Protein AF-A0A1B6G9A2-F1 (afdb_monomer_lite)

Sequence (135 aa):
PESSTKKDLIAYLQRIALYCHQMNITSKVKADVQNISGELIVSGLDSATSLITAAKNLMNAVVLTVKASYVASTKYPRQGQVVSPIVVWKMKAPEKQPLVRPEKPEEVRAKIRKASQKKVQNPIHILSEFQTPSD

InterPro domains:
  IPR001033 Alpha-catenin [PR00805] (8-32)
  IPR001033 Alpha-catenin [PR00805] (85-103)
  IPR006077 Vinculin/alpha-catenin [PF01044] (1-97)
  IPR036723 Alpha-catenin/vinculin-like superfamily [SSF47220] (2-92)

Structure (mmCIF, N/CA/C/O backbone):
data_AF-A0A1B6G9A2-F1
#
_entry.id   AF-A0A1B6G9A2-F1
#
loop_
_atom_site.group_PDB
_atom_site.id
_atom_site.type_symbol
_atom_site.label_atom_id
_atom_site.label_alt_id
_atom_site.label_comp_id
_atom_site.label_asym_id
_atom_site.label_entity_id
_atom_site.label_seq_id
_atom_site.pdbx_PDB_ins_code
_atom_site.Cartn_x
_atom_site.Cartn_y
_atom_site.Cartn_z
_atom_site.occupancy
_atom_site.B_iso_or_equiv
_atom_site.auth_seq_id
_atom_site.auth_comp_id
_atom_site.auth_asym_id
_atom_site.auth_atom_id
_atom_site.pdbx_PDB_model_num
ATOM 1 N N . PRO A 1 1 ? -24.849 2.587 8.871 1.00 62.06 1 PRO A N 1
ATOM 2 C CA . PRO A 1 1 ? -24.503 4.021 9.024 1.00 62.06 1 PRO A CA 1
ATOM 3 C C . PRO A 1 1 ? -23.649 4.529 7.852 1.00 62.06 1 PRO A C 1
ATOM 5 O O . PRO A 1 1 ? -22.653 3.900 7.496 1.00 62.06 1 PRO A O 1
ATOM 8 N N . GLU A 1 2 ? -24.047 5.642 7.236 1.00 62.59 2 GLU A N 1
ATOM 9 C CA . GLU A 1 2 ? -23.195 6.370 6.294 1.00 62.59 2 GLU A CA 1
ATOM 10 C C . GLU A 1 2 ? -22.232 7.246 7.113 1.00 62.59 2 GLU A C 1
ATOM 12 O O . GLU A 1 2 ? -22.588 8.325 7.570 1.00 62.59 2 GLU A O 1
ATOM 17 N N . SER A 1 3 ? -21.038 6.731 7.409 1.00 79.31 3 SER A N 1
ATOM 18 C CA . SER A 1 3 ? -20.022 7.448 8.189 1.00 79.31 3 SER A CA 1
ATOM 19 C C . SER A 1 3 ? -18.885 7.934 7.291 1.00 79.31 3 SER A C 1
ATOM 21 O O . SER A 1 3 ? -18.596 7.316 6.262 1.00 79.31 3 SER A O 1
ATOM 23 N N . SER A 1 4 ? -18.199 9.007 7.694 1.00 87.19 4 SER A N 1
ATOM 24 C CA . SER A 1 4 ? -16.946 9.451 7.058 1.00 87.19 4 SER A CA 1
ATOM 25 C C . SER A 1 4 ? -15.940 8.301 6.953 1.00 87.19 4 SER A C 1
ATOM 27 O O . SER A 1 4 ? -15.399 8.053 5.882 1.00 87.19 4 SER A O 1
ATOM 29 N N . THR A 1 5 ? -15.830 7.486 8.009 1.00 89.75 5 THR A N 1
ATOM 30 C CA . THR A 1 5 ? -14.980 6.286 8.039 1.00 89.75 5 THR A CA 1
ATOM 31 C C . THR A 1 5 ? -15.303 5.291 6.919 1.00 89.75 5 THR A C 1
ATOM 33 O O . THR A 1 5 ? -14.390 4.696 6.352 1.00 89.75 5 THR A O 1
ATOM 36 N N . LYS A 1 6 ? -16.586 5.099 6.569 1.00 90.62 6 LYS A N 1
ATOM 37 C CA . LYS A 1 6 ? -16.978 4.225 5.449 1.00 90.62 6 LYS A CA 1
ATOM 38 C C . LYS A 1 6 ? -16.497 4.796 4.111 1.00 90.62 6 LYS A C 1
ATOM 40 O O . LYS A 1 6 ? -16.005 4.034 3.282 1.00 90.62 6 LYS A O 1
ATOM 45 N N . LYS A 1 7 ? -16.631 6.111 3.906 1.00 93.62 7 LYS A N 1
ATOM 46 C CA . LYS A 1 7 ? -16.178 6.798 2.682 1.00 93.62 7 LYS A CA 1
ATOM 47 C C . LYS A 1 7 ? -14.658 6.711 2.538 1.00 93.62 7 LYS A C 1
ATOM 49 O O . LYS A 1 7 ? -14.180 6.288 1.487 1.00 93.62 7 LYS A O 1
ATOM 54 N N . ASP A 1 8 ? -13.927 6.989 3.616 1.00 93.94 8 ASP A N 1
ATOM 55 C CA . ASP A 1 8 ? -12.465 6.878 3.663 1.00 93.94 8 ASP A CA 1
ATOM 56 C C . ASP A 1 8 ? -11.998 5.459 3.325 1.00 93.94 8 ASP A C 1
ATOM 58 O O . ASP A 1 8 ? -11.104 5.269 2.502 1.00 93.94 8 ASP A O 1
ATOM 62 N N . LEU A 1 9 ? -12.638 4.444 3.918 1.00 94.62 9 LEU A N 1
ATOM 63 C CA . LEU A 1 9 ? -12.270 3.049 3.692 1.00 94.62 9 LEU A CA 1
ATOM 64 C C . LEU A 1 9 ? -12.455 2.636 2.225 1.00 94.62 9 LEU A C 1
ATOM 66 O O . LEU A 1 9 ? -11.565 2.008 1.655 1.00 94.62 9 LEU A O 1
ATOM 70 N N . ILE A 1 10 ? -13.573 3.018 1.599 1.00 96.38 10 ILE A N 1
ATOM 71 C CA . ILE A 1 10 ? -13.824 2.741 0.176 1.00 96.38 10 ILE A CA 1
ATOM 72 C C . ILE A 1 10 ? -12.771 3.432 -0.698 1.00 96.38 10 ILE A C 1
ATOM 74 O O . ILE A 1 10 ? -12.201 2.796 -1.586 1.00 96.38 10 ILE A O 1
ATOM 78 N N . ALA A 1 11 ? -12.461 4.700 -0.416 1.00 97.31 11 ALA A N 1
ATOM 79 C CA . ALA A 1 11 ? -11.454 5.446 -1.164 1.00 97.31 11 ALA A CA 1
ATOM 80 C C . ALA A 1 11 ? -10.057 4.811 -1.044 1.00 97.31 11 ALA A C 1
ATOM 82 O O . ALA A 1 11 ? -9.339 4.691 -2.041 1.00 97.31 11 ALA A O 1
ATOM 83 N N . TYR A 1 12 ? -9.658 4.354 0.148 1.00 98.19 12 TYR A N 1
ATOM 84 C CA . TYR A 1 12 ? -8.365 3.691 0.316 1.00 98.19 12 TYR A CA 1
ATOM 85 C C . TYR A 1 12 ? -8.301 2.324 -0.374 1.00 98.19 12 TYR A C 1
ATOM 87 O O . TYR A 1 12 ? -7.277 2.015 -0.984 1.00 98.19 12 TYR A O 1
ATOM 95 N N . LEU A 1 13 ? -9.388 1.544 -0.372 1.00 98.06 13 LEU A N 1
ATOM 96 C CA . LEU A 1 13 ? -9.459 0.280 -1.117 1.00 98.06 13 LEU A CA 1
ATOM 97 C C . LEU A 1 13 ? -9.314 0.497 -2.631 1.00 98.06 13 LEU A C 1
ATOM 99 O O . LEU A 1 13 ? -8.575 -0.233 -3.291 1.00 98.06 13 LEU A O 1
ATOM 103 N N . GLN A 1 14 ? -9.943 1.542 -3.175 1.00 98.38 14 GLN A N 1
ATOM 104 C CA . GLN A 1 14 ? -9.762 1.930 -4.578 1.00 98.38 14 GLN A CA 1
ATOM 105 C C . GLN A 1 14 ? -8.315 2.359 -4.873 1.00 98.38 14 GLN A C 1
ATOM 107 O O . GLN A 1 14 ? -7.750 1.964 -5.894 1.00 98.38 14 GLN A O 1
ATOM 112 N N . ARG A 1 15 ? -7.671 3.105 -3.961 1.00 98.25 15 ARG A N 1
ATOM 113 C CA . ARG A 1 15 ? -6.244 3.466 -4.085 1.00 98.25 15 ARG A CA 1
ATOM 114 C C . ARG A 1 15 ? -5.327 2.245 -4.051 1.00 98.25 15 ARG A C 1
ATOM 116 O O . ARG A 1 15 ? -4.377 2.204 -4.824 1.00 98.25 15 ARG A O 1
ATOM 123 N N . ILE A 1 16 ? -5.604 1.253 -3.202 1.00 98.50 16 ILE A N 1
ATOM 124 C CA . ILE A 1 16 ? -4.855 -0.013 -3.190 1.00 98.50 16 ILE A CA 1
ATOM 125 C C . ILE A 1 16 ? -4.968 -0.700 -4.550 1.00 98.50 16 ILE A C 1
ATOM 127 O O . ILE A 1 16 ? -3.944 -1.070 -5.115 1.00 98.50 16 ILE A O 1
ATOM 131 N N . ALA A 1 17 ? -6.179 -0.823 -5.104 1.00 98.44 17 ALA A N 1
ATOM 132 C CA . ALA A 1 17 ? -6.379 -1.445 -6.413 1.00 98.44 17 ALA A CA 1
ATOM 133 C C . ALA A 1 17 ? -5.566 -0.738 -7.513 1.00 98.44 17 ALA A C 1
ATOM 135 O O . ALA A 1 17 ? -4.857 -1.396 -8.279 1.00 98.44 17 ALA A O 1
ATOM 136 N N . LEU A 1 18 ? -5.594 0.600 -7.531 1.00 98.31 18 LEU A N 1
ATOM 137 C CA . LEU A 1 18 ? -4.782 1.408 -8.441 1.00 98.31 18 LEU A CA 1
ATOM 138 C C . LEU A 1 18 ? -3.279 1.147 -8.258 1.00 98.31 18 LEU A C 1
ATOM 140 O O . LEU A 1 18 ? -2.578 0.895 -9.237 1.00 98.31 18 LEU A O 1
ATOM 144 N N . TYR A 1 19 ? -2.767 1.196 -7.026 1.00 98.50 19 TYR A N 1
ATOM 145 C CA . TYR A 1 19 ? -1.332 1.040 -6.771 1.00 98.50 19 TYR A CA 1
ATOM 146 C C . TYR A 1 19 ? -0.831 -0.391 -7.007 1.00 98.50 19 TYR A C 1
ATOM 148 O O . TYR A 1 19 ? 0.282 -0.559 -7.499 1.00 98.50 19 TYR A O 1
ATOM 156 N N . CYS A 1 20 ? -1.650 -1.417 -6.758 1.00 98.44 20 CYS A N 1
ATOM 157 C CA . CYS A 1 20 ? -1.350 -2.791 -7.168 1.00 98.44 20 CYS A CA 1
ATOM 158 C C . CYS A 1 20 ? -1.195 -2.890 -8.690 1.00 98.44 20 CYS A C 1
ATOM 160 O O . CYS A 1 20 ? -0.251 -3.508 -9.181 1.00 98.44 20 CYS A O 1
ATOM 162 N N . HIS A 1 21 ? -2.092 -2.249 -9.446 1.00 98.31 21 HIS A N 1
ATOM 163 C CA . HIS A 1 21 ? -1.996 -2.221 -10.902 1.00 98.31 21 HIS A CA 1
ATOM 164 C C . HIS A 1 21 ? -0.737 -1.481 -11.382 1.00 98.31 21 HIS A C 1
ATOM 166 O O . HIS A 1 21 ? -0.006 -2.006 -12.220 1.00 98.31 21 HIS A O 1
ATOM 172 N N . GLN A 1 22 ? -0.429 -0.316 -10.799 1.00 97.56 22 GLN A N 1
ATOM 173 C CA . GLN A 1 22 ? 0.797 0.428 -11.108 1.00 97.56 22 GLN A CA 1
ATOM 174 C C . GLN A 1 22 ? 2.053 -0.400 -10.824 1.00 97.56 22 GLN A C 1
ATOM 176 O O . GLN A 1 22 ? 2.926 -0.469 -11.680 1.00 97.56 22 GLN A O 1
ATOM 181 N N . MET A 1 23 ? 2.123 -1.075 -9.673 1.00 96.50 23 MET A N 1
ATOM 182 C CA . MET A 1 23 ? 3.248 -1.945 -9.313 1.00 96.50 23 MET A CA 1
ATOM 183 C C . MET A 1 23 ? 3.413 -3.111 -10.302 1.00 96.50 23 MET A C 1
ATOM 185 O O . M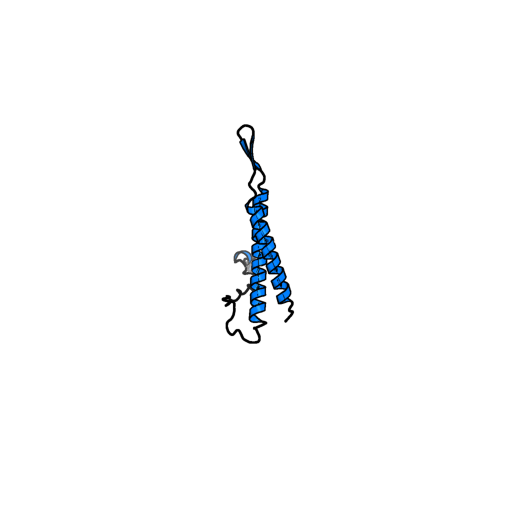ET A 1 23 ? 4.530 -3.454 -10.687 1.00 96.50 23 MET A O 1
ATOM 189 N N . ASN A 1 24 ? 2.306 -3.695 -10.773 1.00 97.25 24 ASN A N 1
ATOM 190 C CA . ASN A 1 24 ? 2.333 -4.750 -11.790 1.00 97.25 24 ASN A CA 1
ATOM 191 C C . ASN A 1 24 ? 2.831 -4.258 -13.156 1.00 97.25 24 ASN A C 1
ATOM 193 O O . ASN A 1 24 ? 3.419 -5.040 -13.899 1.00 97.25 24 ASN A O 1
ATOM 197 N N . ILE A 1 25 ? 2.581 -2.994 -13.507 1.00 96.38 25 ILE A N 1
ATOM 198 C CA . ILE A 1 25 ? 3.102 -2.390 -14.738 1.00 96.38 25 ILE A CA 1
ATOM 199 C C . ILE A 1 25 ? 4.588 -2.067 -14.568 1.00 96.38 25 ILE A C 1
ATOM 201 O O . ILE A 1 25 ? 5.406 -2.508 -15.372 1.00 96.38 25 ILE A O 1
ATOM 205 N N . THR A 1 26 ? 4.952 -1.338 -13.510 1.00 95.38 26 THR A N 1
ATOM 206 C CA . THR A 1 26 ? 6.325 -0.849 -13.308 1.00 95.38 26 THR A CA 1
ATOM 207 C C . THR A 1 26 ? 7.326 -1.973 -13.056 1.00 95.38 26 THR A C 1
ATOM 209 O O . THR A 1 26 ? 8.477 -1.846 -13.454 1.00 95.38 26 THR A O 1
ATOM 212 N N . SER A 1 27 ? 6.898 -3.104 -12.488 1.00 95.06 27 SER A N 1
ATOM 213 C CA . SER A 1 27 ? 7.751 -4.292 -12.306 1.00 95.06 27 SER A CA 1
ATOM 214 C C . SER A 1 27 ? 8.091 -5.034 -13.602 1.00 95.06 27 SER A C 1
ATOM 216 O O . SER A 1 27 ? 9.013 -5.846 -13.610 1.00 95.06 27 SER A O 1
ATOM 218 N N . LYS A 1 28 ? 7.363 -4.781 -14.696 1.00 94.62 28 LYS A N 1
ATOM 219 C CA . LYS A 1 28 ? 7.587 -5.442 -15.993 1.00 94.62 28 LYS A CA 1
ATOM 220 C C . LYS A 1 28 ? 8.464 -4.632 -16.942 1.00 94.62 28 LYS A C 1
ATOM 222 O O . LYS A 1 28 ? 8.863 -5.155 -17.982 1.00 94.62 28 LYS A O 1
ATOM 227 N N . VAL A 1 29 ? 8.747 -3.372 -16.613 1.00 92.50 29 VAL A N 1
ATOM 228 C CA . VAL A 1 29 ? 9.613 -2.518 -17.426 1.00 92.50 29 VAL A CA 1
ATOM 229 C C . VAL A 1 29 ? 11.052 -2.994 -17.256 1.00 92.50 29 VAL A C 1
ATOM 231 O O . VAL A 1 29 ? 11.563 -3.060 -16.141 1.00 92.50 29 VAL A O 1
ATOM 234 N N . LYS A 1 30 ? 11.697 -3.358 -18.365 1.00 85.62 30 LYS A N 1
ATOM 235 C CA . LYS A 1 30 ? 13.108 -3.754 -18.384 1.00 85.62 30 LYS A CA 1
ATOM 236 C C . LYS A 1 30 ? 13.978 -2.527 -18.630 1.00 85.62 30 LYS A C 1
ATOM 238 O O . LYS A 1 30 ? 13.579 -1.637 -19.377 1.00 85.62 30 LYS A O 1
ATOM 243 N N . ALA A 1 31 ? 15.163 -2.511 -18.026 1.00 88.62 31 ALA A N 1
ATOM 244 C CA . ALA A 1 31 ? 16.212 -1.593 -18.443 1.00 88.62 31 ALA A CA 1
ATOM 245 C C . ALA A 1 31 ? 16.668 -1.962 -19.862 1.00 88.62 31 ALA A C 1
ATOM 247 O O . ALA A 1 31 ? 16.717 -3.147 -20.208 1.00 88.62 31 ALA A O 1
ATOM 248 N N . ASP A 1 32 ? 16.978 -0.952 -20.665 1.00 87.62 32 ASP A N 1
ATOM 249 C CA . ASP A 1 32 ? 17.526 -1.149 -21.999 1.00 87.62 32 ASP A CA 1
ATOM 250 C C . ASP A 1 32 ? 19.050 -1.250 -21.903 1.00 87.62 32 ASP A C 1
ATOM 252 O O . ASP A 1 32 ? 19.684 -0.487 -21.172 1.00 87.62 32 ASP A O 1
ATOM 256 N N . VAL A 1 33 ? 19.637 -2.220 -22.598 1.00 88.75 33 VAL A N 1
ATOM 257 C CA . VAL A 1 33 ? 21.076 -2.498 -22.552 1.00 88.75 33 VAL A CA 1
ATOM 258 C C . VAL A 1 33 ? 21.601 -2.476 -23.976 1.00 88.75 33 VAL A C 1
ATOM 260 O O . VAL A 1 33 ? 21.270 -3.344 -24.781 1.00 88.75 33 VAL A O 1
ATOM 263 N N . GLN A 1 34 ? 22.435 -1.488 -24.275 1.00 90.75 34 GLN A N 1
ATOM 264 C CA . GLN A 1 34 ? 23.026 -1.281 -25.591 1.00 90.75 34 GLN A CA 1
ATOM 265 C C . GLN A 1 34 ? 24.535 -1.526 -25.517 1.00 90.75 34 GLN A C 1
ATOM 267 O O . GLN A 1 34 ? 25.182 -1.127 -24.554 1.00 90.75 34 GLN A O 1
ATOM 272 N N . ASN A 1 35 ? 25.104 -2.186 -26.528 1.00 92.75 35 ASN A N 1
ATOM 273 C CA . ASN A 1 35 ? 26.553 -2.321 -26.678 1.00 92.75 35 ASN A CA 1
ATOM 274 C C . ASN A 1 35 ? 27.028 -1.318 -27.731 1.00 92.75 35 ASN A C 1
ATOM 276 O O . ASN A 1 35 ? 26.690 -1.455 -28.908 1.00 92.75 35 ASN A O 1
ATOM 280 N N . ILE A 1 36 ? 27.783 -0.311 -27.304 1.00 91.50 36 ILE A N 1
ATOM 281 C CA . ILE A 1 36 ? 28.333 0.728 -28.172 1.00 91.50 36 ILE A CA 1
ATOM 282 C C . ILE A 1 36 ? 29.853 0.615 -28.107 1.00 91.50 36 ILE A C 1
ATOM 284 O O . ILE A 1 36 ? 30.458 0.824 -27.061 1.00 91.50 36 ILE A O 1
ATOM 288 N N . SER A 1 37 ? 30.475 0.258 -29.232 1.00 90.00 37 SER A N 1
ATOM 289 C CA . SER A 1 37 ? 31.938 0.163 -29.362 1.00 90.00 37 SER A CA 1
ATOM 290 C C . SER A 1 37 ? 32.621 -0.750 -28.326 1.00 90.00 37 SER A C 1
ATOM 292 O O . SER A 1 37 ? 33.769 -0.516 -27.959 1.00 90.00 37 SER A O 1
ATOM 294 N N . GLY A 1 38 ? 31.934 -1.801 -27.861 1.00 91.19 38 GLY A N 1
ATOM 295 C CA . GLY A 1 38 ? 32.441 -2.728 -26.843 1.00 91.19 38 GLY A CA 1
ATOM 296 C C . GLY A 1 38 ? 32.090 -2.344 -25.402 1.00 91.19 38 GLY A C 1
ATOM 297 O O . GLY A 1 38 ? 32.364 -3.127 -24.494 1.00 91.19 38 GLY A O 1
ATOM 298 N N . GLU A 1 39 ? 31.455 -1.189 -25.183 1.00 91.25 39 GLU A N 1
ATOM 299 C CA . GLU A 1 39 ? 30.962 -0.740 -23.881 1.00 91.25 39 GLU A CA 1
ATOM 300 C C . GLU A 1 39 ? 29.463 -1.037 -23.726 1.00 91.25 39 GLU A C 1
ATOM 302 O O . GLU A 1 39 ? 28.655 -0.746 -24.609 1.00 91.25 39 GLU A O 1
ATOM 307 N N . LEU A 1 40 ? 29.079 -1.616 -22.584 1.00 91.06 40 LEU A N 1
ATOM 308 C CA . LEU A 1 40 ? 27.679 -1.855 -22.231 1.00 91.06 40 LEU A CA 1
ATOM 309 C C . LEU A 1 40 ? 27.094 -0.617 -21.548 1.00 91.06 40 LEU A C 1
ATOM 311 O O . LEU A 1 40 ? 27.405 -0.328 -20.394 1.00 91.06 40 LEU A O 1
ATOM 315 N N . ILE A 1 41 ? 26.194 0.072 -22.242 1.00 90.56 41 ILE A N 1
ATOM 316 C CA . ILE A 1 41 ? 25.438 1.207 -21.718 1.00 90.56 41 ILE A CA 1
ATOM 317 C C . ILE A 1 41 ? 24.050 0.723 -21.302 1.00 90.56 41 ILE A C 1
ATOM 319 O O . ILE A 1 41 ? 23.305 0.159 -22.103 1.00 90.56 41 ILE A O 1
ATOM 323 N N . VAL A 1 42 ? 23.689 0.960 -20.040 1.00 87.88 42 VAL A N 1
ATOM 324 C CA . VAL A 1 42 ? 22.360 0.648 -19.499 1.00 87.88 42 VAL A CA 1
ATOM 325 C C . VAL A 1 42 ? 21.549 1.936 -19.390 1.00 87.88 42 VAL A C 1
ATOM 327 O O . VAL A 1 42 ? 21.954 2.875 -18.707 1.00 87.88 42 VAL A O 1
ATOM 330 N N . SER A 1 43 ? 20.390 1.978 -20.039 1.00 87.06 43 SER A N 1
ATOM 331 C CA . SER A 1 43 ? 19.445 3.095 -19.992 1.00 87.06 43 SER A CA 1
ATOM 332 C C . SER A 1 43 ? 18.074 2.647 -19.459 1.00 87.06 43 SER A C 1
ATOM 334 O O . SER A 1 43 ? 17.811 1.459 -19.267 1.00 87.06 43 SER A O 1
ATOM 336 N N . GLY A 1 44 ? 17.198 3.599 -19.120 1.00 82.31 44 GLY A N 1
ATOM 337 C CA . GLY A 1 44 ? 15.877 3.285 -18.552 1.00 82.31 44 GLY A CA 1
ATOM 338 C C . GLY A 1 44 ? 15.883 2.898 -17.064 1.00 82.31 44 GLY A C 1
ATOM 339 O O . GLY A 1 44 ? 14.971 2.210 -16.600 1.00 82.31 44 GLY A O 1
ATOM 340 N N . LEU A 1 45 ? 16.878 3.355 -16.292 1.00 87.38 45 LEU A N 1
ATOM 341 C CA . LEU A 1 45 ? 16.965 3.164 -14.831 1.00 87.38 45 LEU A CA 1
ATOM 342 C C . LEU A 1 45 ? 15.801 3.812 -14.053 1.00 87.38 45 LEU A C 1
ATOM 344 O O . LEU A 1 45 ? 15.488 3.383 -12.942 1.00 87.38 45 LEU A O 1
ATOM 348 N N . ASP A 1 46 ? 15.093 4.771 -14.656 1.00 90.81 46 ASP A N 1
ATOM 349 C CA . ASP A 1 46 ? 13.893 5.405 -14.083 1.00 90.81 46 ASP A CA 1
ATOM 350 C C . ASP A 1 46 ? 12.751 4.411 -13.815 1.00 90.81 46 ASP A C 1
ATOM 352 O O . ASP A 1 46 ? 11.860 4.669 -12.995 1.00 90.81 46 ASP A O 1
ATOM 356 N N . SER A 1 47 ? 12.791 3.243 -14.464 1.00 91.69 47 SER A N 1
ATOM 357 C CA . SER A 1 47 ? 11.892 2.119 -14.192 1.00 91.69 47 SER A CA 1
ATOM 358 C C . SER A 1 47 ? 12.003 1.626 -12.743 1.00 91.69 47 SER A C 1
ATOM 360 O O . SER A 1 47 ? 10.980 1.417 -12.085 1.00 91.69 47 SER A O 1
ATOM 362 N N . ALA A 1 48 ? 13.222 1.538 -12.197 1.00 91.44 48 ALA A N 1
ATOM 363 C CA . ALA A 1 48 ? 13.460 1.139 -10.812 1.00 91.44 48 ALA A CA 1
ATOM 364 C C . ALA A 1 48 ? 12.920 2.188 -9.828 1.00 91.44 48 ALA A C 1
ATOM 366 O O . ALA A 1 48 ? 12.216 1.851 -8.874 1.00 91.44 48 ALA A O 1
ATOM 367 N N . THR A 1 49 ? 13.165 3.473 -10.097 1.00 94.69 49 THR A N 1
ATOM 368 C CA . THR A 1 49 ? 12.628 4.587 -9.294 1.00 94.69 49 THR A CA 1
ATOM 369 C C . THR A 1 49 ? 11.096 4.602 -9.300 1.00 94.69 49 THR A C 1
ATOM 371 O O . THR A 1 49 ? 10.456 4.801 -8.257 1.00 94.69 49 THR A O 1
ATOM 374 N N . SER A 1 50 ? 10.490 4.333 -10.459 1.00 96.06 50 SER A N 1
ATOM 375 C CA . SER A 1 50 ? 9.035 4.239 -10.619 1.0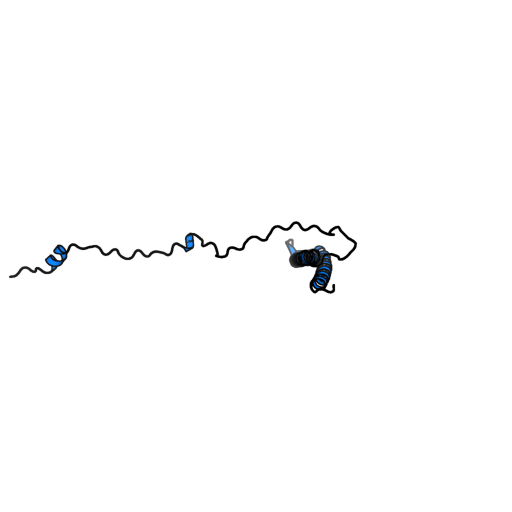0 96.06 50 SER A CA 1
ATOM 376 C C . SER A 1 50 ? 8.449 3.062 -9.835 1.00 96.06 50 SER A C 1
ATOM 378 O O . SER A 1 50 ? 7.421 3.211 -9.168 1.00 96.06 50 SER A O 1
ATOM 380 N N . LEU A 1 51 ? 9.121 1.907 -9.849 1.00 96.00 51 LEU A N 1
ATOM 381 C CA . LEU A 1 51 ? 8.730 0.733 -9.068 1.00 96.00 51 LEU A CA 1
ATOM 382 C C . LEU A 1 51 ? 8.792 1.000 -7.556 1.00 96.00 51 LEU A C 1
ATOM 384 O O . LEU A 1 51 ? 7.826 0.716 -6.843 1.00 96.00 51 LEU A O 1
ATOM 388 N N . ILE A 1 52 ? 9.876 1.616 -7.074 1.00 96.69 52 ILE A N 1
ATOM 389 C CA . ILE A 1 52 ? 10.030 2.004 -5.660 1.00 96.69 52 ILE A CA 1
ATOM 390 C C . ILE A 1 52 ? 8.904 2.959 -5.239 1.00 96.69 52 ILE A C 1
ATOM 392 O O . ILE A 1 52 ? 8.297 2.795 -4.177 1.00 96.69 52 ILE A O 1
ATOM 396 N N . THR A 1 53 ? 8.582 3.937 -6.086 1.00 96.62 53 THR A N 1
ATOM 397 C CA . THR A 1 53 ? 7.514 4.905 -5.810 1.00 96.62 53 THR A CA 1
ATOM 398 C C . THR A 1 53 ? 6.138 4.237 -5.754 1.00 96.62 53 THR A C 1
ATOM 400 O O . THR A 1 53 ? 5.372 4.491 -4.820 1.00 96.62 53 THR A O 1
ATOM 403 N N . ALA A 1 54 ? 5.833 3.337 -6.693 1.00 96.75 54 ALA A N 1
ATOM 404 C CA . ALA A 1 54 ? 4.587 2.571 -6.686 1.00 96.75 54 ALA A CA 1
ATOM 405 C C . ALA A 1 54 ? 4.448 1.724 -5.407 1.00 96.75 54 ALA A C 1
ATOM 407 O O . ALA A 1 54 ? 3.397 1.750 -4.761 1.00 96.75 54 ALA A O 1
ATOM 408 N N . ALA A 1 55 ? 5.525 1.055 -4.984 1.00 98.12 55 ALA A N 1
ATOM 409 C CA . ALA A 1 55 ? 5.551 0.271 -3.751 1.00 98.12 55 ALA A CA 1
ATOM 410 C C . ALA A 1 55 ? 5.328 1.139 -2.497 1.00 98.12 55 ALA A C 1
ATOM 412 O O . ALA A 1 55 ? 4.515 0.792 -1.636 1.00 98.12 55 ALA A O 1
ATOM 413 N N . LYS A 1 56 ? 5.984 2.305 -2.406 1.00 98.31 56 LYS A N 1
ATOM 414 C CA . LYS A 1 56 ? 5.785 3.265 -1.303 1.00 98.31 56 LYS A CA 1
ATOM 415 C C . LYS A 1 56 ? 4.335 3.754 -1.233 1.00 98.31 56 LYS A C 1
ATOM 417 O O . LYS A 1 56 ? 3.750 3.825 -0.150 1.00 98.31 56 LYS A O 1
ATOM 422 N N . ASN A 1 57 ? 3.747 4.075 -2.382 1.00 98.19 57 ASN A N 1
ATOM 423 C CA . ASN A 1 57 ? 2.359 4.519 -2.469 1.00 98.19 57 ASN A CA 1
ATOM 424 C C . ASN A 1 57 ? 1.382 3.423 -2.026 1.00 98.19 57 ASN A C 1
ATOM 426 O O . ASN A 1 57 ? 0.476 3.698 -1.233 1.00 98.19 57 ASN A O 1
ATOM 430 N N . LEU A 1 58 ? 1.610 2.183 -2.470 1.00 98.38 58 LEU A N 1
ATOM 431 C CA . LEU A 1 58 ? 0.839 1.021 -2.038 1.00 98.38 58 LEU A CA 1
ATOM 432 C C . LEU A 1 58 ? 0.927 0.829 -0.519 1.00 98.38 58 LEU A C 1
ATOM 434 O O . LEU A 1 58 ? -0.107 0.731 0.141 1.00 98.38 58 LEU A O 1
ATOM 438 N N . MET A 1 59 ? 2.135 0.856 0.051 1.00 98.50 59 MET A N 1
ATOM 439 C CA . MET A 1 59 ? 2.352 0.69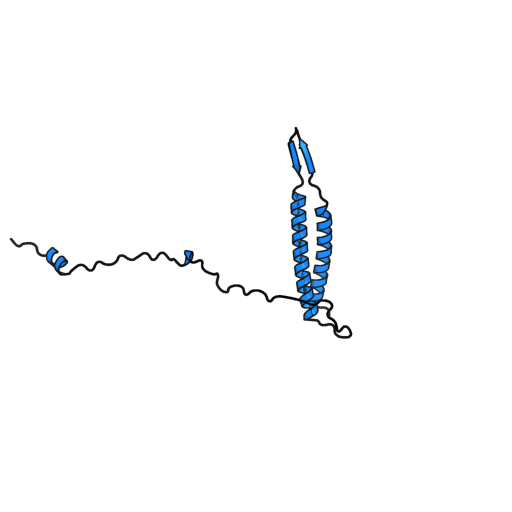9 1.493 1.00 98.50 59 MET A CA 1
ATOM 440 C C . MET A 1 59 ? 1.594 1.757 2.306 1.00 98.50 59 MET A C 1
ATOM 442 O O . MET A 1 59 ? 0.896 1.423 3.265 1.00 98.50 59 MET A O 1
ATOM 446 N N . ASN A 1 60 ? 1.654 3.022 1.883 1.00 98.44 60 ASN A N 1
ATOM 447 C CA . ASN A 1 60 ? 0.915 4.105 2.531 1.00 98.44 60 ASN A CA 1
ATOM 448 C C . ASN A 1 60 ? -0.607 3.882 2.480 1.00 98.44 60 ASN A C 1
ATOM 450 O O . ASN A 1 60 ? -1.283 4.039 3.499 1.00 98.44 60 ASN A O 1
ATOM 454 N N . ALA A 1 61 ? -1.154 3.481 1.327 1.00 98.12 61 ALA A N 1
ATOM 455 C CA . ALA A 1 61 ? -2.585 3.196 1.190 1.00 98.12 61 ALA A CA 1
ATOM 456 C C . ALA A 1 61 ? -3.030 2.004 2.051 1.00 98.12 61 ALA A C 1
ATOM 458 O O . ALA A 1 61 ? -4.089 2.061 2.682 1.00 98.12 61 ALA A O 1
ATOM 459 N N . VAL A 1 62 ? -2.207 0.955 2.136 1.00 98.31 62 VAL A N 1
ATOM 460 C CA . VAL A 1 62 ? -2.454 -0.205 3.004 1.00 98.31 62 VAL A CA 1
ATOM 461 C C . VAL A 1 62 ? -2.497 0.215 4.472 1.00 98.31 62 VAL A C 1
ATOM 463 O O . VAL A 1 62 ? -3.465 -0.101 5.162 1.00 98.31 62 VAL A O 1
ATOM 466 N N . VAL A 1 63 ? -1.520 0.995 4.948 1.00 97.25 63 VAL A N 1
ATOM 467 C CA . VAL A 1 63 ? -1.499 1.478 6.342 1.00 97.25 63 VAL A CA 1
ATOM 468 C C . VAL A 1 63 ? -2.741 2.315 6.664 1.00 97.25 63 VAL A C 1
ATOM 470 O O . VAL A 1 63 ? -3.350 2.128 7.721 1.00 97.25 63 VAL A O 1
ATOM 473 N N . LEU A 1 64 ? -3.152 3.211 5.762 1.00 97.19 64 LEU A N 1
ATOM 474 C CA . LEU A 1 64 ? -4.369 4.013 5.933 1.00 97.19 64 LEU A CA 1
ATOM 475 C C . LEU A 1 64 ? -5.629 3.139 5.980 1.00 97.19 64 LEU A C 1
ATOM 477 O O . LEU A 1 64 ? -6.469 3.323 6.861 1.00 97.19 64 LEU A O 1
ATOM 481 N N . THR A 1 65 ? -5.721 2.138 5.102 1.00 97.38 65 THR A N 1
ATOM 482 C CA . THR A 1 65 ? -6.836 1.177 5.067 1.00 97.38 65 THR A CA 1
ATOM 483 C C . THR A 1 65 ? -6.925 0.370 6.358 1.00 97.38 65 THR A C 1
ATOM 485 O O . THR A 1 65 ? -8.013 0.220 6.911 1.00 97.38 65 THR A O 1
ATOM 488 N N . VAL A 1 66 ? -5.793 -0.109 6.884 1.00 96.06 66 VAL A N 1
ATOM 489 C CA . VAL A 1 66 ? -5.728 -0.857 8.150 1.00 96.06 66 VAL A CA 1
ATOM 490 C C . VAL A 1 66 ? -6.203 0.011 9.318 1.00 96.06 66 VAL A C 1
ATOM 492 O O . VAL A 1 66 ? -7.051 -0.421 10.100 1.00 96.06 66 VAL A O 1
ATOM 495 N N . LYS A 1 67 ? -5.732 1.263 9.404 1.00 93.56 67 LYS A N 1
ATOM 496 C CA . LYS A 1 67 ? -6.170 2.217 10.438 1.00 93.56 67 LYS A CA 1
ATOM 497 C C . LYS A 1 67 ? -7.668 2.521 10.339 1.00 93.56 67 LYS A C 1
ATOM 499 O O . LYS A 1 67 ? -8.367 2.464 11.348 1.00 93.56 67 LYS A O 1
ATOM 504 N N . ALA A 1 68 ? -8.175 2.797 9.138 1.00 93.44 68 ALA A N 1
ATOM 505 C CA . ALA A 1 68 ? -9.597 3.062 8.920 1.00 93.44 68 ALA A CA 1
ATOM 506 C C . ALA A 1 68 ? -10.469 1.831 9.235 1.00 93.44 68 ALA A C 1
ATOM 508 O O . ALA A 1 68 ? -11.521 1.965 9.857 1.00 93.44 68 ALA A O 1
ATOM 509 N N . SER A 1 69 ? -10.005 0.628 8.883 1.00 93.00 69 SER A N 1
ATOM 510 C CA . SER A 1 69 ? -10.683 -0.643 9.189 1.00 93.00 69 SER A CA 1
ATOM 511 C C . SER A 1 69 ? -10.758 -0.906 10.692 1.00 93.00 69 SER A C 1
ATOM 513 O O . SER A 1 69 ? -11.790 -1.351 11.201 1.00 93.00 69 SER A O 1
ATOM 515 N N . TYR A 1 70 ? -9.686 -0.592 11.425 1.00 91.69 70 TYR A N 1
ATOM 516 C CA . TYR A 1 70 ? -9.679 -0.665 12.883 1.00 91.69 70 TYR A CA 1
ATOM 517 C C . TYR A 1 70 ? -10.743 0.253 13.490 1.00 91.69 70 TYR A C 1
ATOM 519 O O . TYR A 1 70 ? -11.568 -0.191 14.289 1.00 91.69 70 TYR A O 1
ATOM 527 N N . VAL A 1 71 ? -10.787 1.518 13.064 1.00 90.44 71 VAL A N 1
ATOM 528 C CA . VAL A 1 71 ? -11.805 2.471 13.531 1.00 90.44 71 VAL A CA 1
ATOM 529 C C . VAL A 1 71 ? -13.210 1.983 13.172 1.00 90.44 71 VAL A C 1
ATOM 531 O O . VAL A 1 71 ? -14.083 1.960 14.036 1.00 90.44 71 VAL A O 1
ATOM 534 N N . ALA A 1 72 ? -13.427 1.534 11.934 1.00 89.19 72 ALA A N 1
ATOM 535 C CA . ALA A 1 72 ? -14.729 1.058 11.471 1.00 89.19 72 ALA A CA 1
ATOM 536 C C . ALA A 1 72 ? -15.248 -0.126 12.304 1.00 89.19 72 ALA A C 1
ATOM 538 O O . ALA A 1 72 ? -16.404 -0.128 12.719 1.00 89.19 72 ALA A O 1
ATOM 539 N N . SER A 1 73 ? -14.384 -1.105 12.580 1.00 87.81 73 SER A N 1
ATOM 540 C CA . SER A 1 73 ? -14.750 -2.330 13.303 1.00 87.81 73 SER A CA 1
ATOM 541 C C . SER A 1 73 ? -14.901 -2.148 14.815 1.00 87.81 73 SER A C 1
ATOM 543 O O . SER A 1 73 ? -15.652 -2.896 15.434 1.00 87.81 73 SER A O 1
ATOM 545 N N . THR A 1 74 ? -14.229 -1.159 15.413 1.00 86.69 74 THR A N 1
ATOM 546 C CA . THR A 1 74 ? -14.283 -0.914 16.867 1.00 86.69 74 THR A CA 1
ATOM 547 C C . THR A 1 74 ? -15.299 0.152 17.272 1.00 86.69 74 THR A C 1
ATOM 549 O O . THR A 1 74 ? -15.852 0.076 18.366 1.00 86.69 74 THR A O 1
ATOM 552 N N . LYS A 1 75 ? -15.565 1.149 16.416 1.00 85.00 75 LYS A N 1
ATOM 553 C CA . LYS A 1 75 ? -16.514 2.239 16.710 1.00 85.00 75 LYS A CA 1
ATOM 554 C C . LYS A 1 75 ? -17.938 1.955 16.249 1.00 85.00 75 LYS A C 1
ATOM 556 O O . LYS A 1 75 ? -18.866 2.512 16.824 1.00 85.00 75 LYS A O 1
ATOM 561 N N . TYR A 1 76 ? -18.117 1.102 15.242 1.00 78.44 76 TYR A N 1
ATOM 562 C CA . TYR A 1 76 ? -19.430 0.773 14.686 1.00 78.44 76 TYR A CA 1
ATOM 563 C C . TYR A 1 76 ? -19.659 -0.746 14.719 1.00 78.44 76 TYR A C 1
ATOM 565 O O . TYR A 1 76 ? -19.673 -1.385 13.662 1.00 78.44 76 TYR A O 1
ATOM 573 N N . PRO A 1 77 ? -19.807 -1.354 15.914 1.00 69.81 77 PRO A N 1
ATOM 574 C CA . PRO A 1 77 ? -20.109 -2.777 16.015 1.00 69.81 77 PRO A CA 1
ATOM 575 C C . PRO A 1 77 ? -21.416 -3.089 15.274 1.00 69.81 77 PRO A C 1
ATOM 577 O O . PRO A 1 77 ? -22.362 -2.297 15.294 1.00 69.81 77 PRO A O 1
ATOM 580 N N . ARG A 1 78 ? -21.464 -4.235 14.582 1.00 70.88 78 ARG A N 1
ATOM 581 C CA . ARG A 1 78 ? -22.667 -4.657 13.851 1.00 70.88 78 ARG A CA 1
ATOM 582 C C . ARG A 1 78 ? -23.837 -4.788 14.829 1.00 70.88 78 ARG A C 1
ATOM 584 O O . ARG A 1 78 ? -23.754 -5.543 15.792 1.00 70.88 78 ARG A O 1
ATOM 591 N N . GLN A 1 79 ? -24.935 -4.093 14.552 1.00 68.50 79 GLN A N 1
ATOM 592 C CA . GLN A 1 79 ? -26.206 -4.338 15.224 1.00 68.50 79 GLN A CA 1
ATOM 593 C C . GLN A 1 79 ? -26.879 -5.549 14.567 1.00 68.50 79 GLN A C 1
ATOM 595 O O . GLN A 1 79 ? -27.207 -5.499 13.385 1.00 68.50 79 GLN A O 1
ATOM 600 N N . GLY A 1 80 ? -27.066 -6.625 15.336 1.00 62.53 80 GLY A N 1
ATOM 601 C CA . GLY A 1 80 ? -27.846 -7.801 14.939 1.00 62.53 80 GLY A CA 1
ATOM 602 C C . GLY A 1 80 ? -27.073 -8.886 14.169 1.00 62.53 80 GLY A C 1
ATOM 603 O O . GLY A 1 80 ? -26.428 -8.634 13.157 1.00 62.53 80 GLY A O 1
ATOM 604 N N . GLN A 1 81 ? -27.207 -10.123 14.659 1.00 56.62 81 GLN A N 1
ATOM 605 C CA . GLN A 1 81 ? -26.942 -11.425 14.017 1.00 56.62 81 GLN A CA 1
ATOM 606 C C . GLN A 1 81 ? -25.515 -11.950 13.803 1.00 56.62 81 GLN A C 1
ATOM 608 O O . GLN A 1 81 ? -25.384 -13.164 13.666 1.00 56.62 81 GLN A O 1
ATOM 613 N N . VAL A 1 82 ? -24.442 -11.156 13.841 1.00 59.94 82 VAL A N 1
ATOM 614 C CA . VAL A 1 82 ? -23.079 -11.732 13.746 1.00 59.94 82 VAL A CA 1
ATOM 615 C C . VAL A 1 82 ? -22.283 -11.440 15.007 1.00 59.94 82 VAL A C 1
ATOM 617 O O . VAL A 1 82 ? -21.796 -10.330 15.200 1.00 59.94 82 VAL A O 1
ATOM 620 N N . VAL A 1 83 ? -22.187 -12.455 15.867 1.00 64.75 83 VAL A N 1
ATOM 621 C CA . VAL A 1 83 ? -21.581 -12.376 17.207 1.00 64.75 83 VAL A CA 1
ATOM 622 C C . VAL A 1 83 ? -20.046 -12.377 17.144 1.00 64.75 83 VAL A C 1
ATOM 624 O O . VAL A 1 83 ? -19.389 -11.893 18.061 1.00 64.75 83 VAL A O 1
ATOM 627 N N . SER A 1 84 ? -19.453 -12.879 16.056 1.00 68.56 84 SER A N 1
ATOM 628 C CA . SER A 1 84 ? -18.001 -12.959 15.895 1.00 68.56 84 SER A CA 1
ATOM 629 C C . SER A 1 84 ? -17.427 -11.770 15.108 1.00 68.56 84 SER A C 1
ATOM 631 O O . SER A 1 84 ? -17.942 -11.404 14.044 1.00 68.56 84 SER A O 1
ATOM 633 N N . PRO A 1 85 ? -16.337 -11.150 15.596 1.00 72.19 85 PRO A N 1
ATOM 634 C CA . PRO A 1 85 ? -15.651 -10.104 14.854 1.00 72.19 85 PRO A CA 1
ATOM 635 C C . PRO A 1 85 ? -14.980 -10.698 13.610 1.00 72.19 85 PRO A C 1
ATOM 637 O O . PRO A 1 85 ? -14.312 -11.725 13.684 1.00 72.19 85 PRO A O 1
ATOM 640 N N . ILE A 1 86 ? -15.120 -10.021 12.465 1.00 80.94 86 ILE A N 1
ATOM 641 C CA . ILE A 1 86 ? -14.484 -10.422 11.193 1.00 80.94 86 ILE A CA 1
ATOM 642 C C . ILE A 1 86 ? -12.954 -10.439 11.332 1.00 80.94 86 ILE A C 1
ATOM 644 O O . ILE A 1 86 ? -12.271 -11.253 10.719 1.00 80.94 86 ILE A O 1
ATOM 648 N N . VAL A 1 87 ? -12.418 -9.509 12.125 1.00 86.50 87 VAL A N 1
ATOM 649 C CA . VAL A 1 87 ? -10.984 -9.303 12.332 1.00 86.50 87 VAL A CA 1
ATOM 650 C C . VAL A 1 87 ? -10.736 -9.067 13.817 1.00 86.50 87 VAL A C 1
ATOM 652 O O . VAL A 1 87 ? -11.423 -8.260 14.443 1.00 86.50 87 VAL A O 1
ATOM 655 N N . VAL A 1 88 ? -9.732 -9.749 14.369 1.00 89.06 88 VAL A N 1
ATOM 656 C CA . VAL A 1 88 ? -9.241 -9.531 15.735 1.00 89.06 88 VAL A CA 1
ATOM 657 C C . VAL A 1 88 ? -7.975 -8.683 15.676 1.00 89.06 88 VAL A C 1
ATOM 659 O O . VAL A 1 88 ? -6.998 -9.052 15.025 1.00 89.06 88 VAL A O 1
ATOM 662 N N . TRP A 1 89 ? -7.976 -7.553 16.379 1.00 90.56 89 TRP A N 1
ATOM 663 C CA . TRP A 1 89 ? -6.870 -6.598 16.365 1.00 90.56 89 TRP A CA 1
ATOM 664 C C . TRP A 1 89 ? -5.925 -6.820 17.543 1.00 90.56 89 TRP A C 1
ATOM 666 O O . TRP A 1 89 ? -6.313 -6.672 18.698 1.00 90.56 89 TRP A O 1
ATOM 676 N N . LYS A 1 90 ? -4.660 -7.129 17.248 1.00 90.50 90 LYS A N 1
ATOM 677 C CA . LYS A 1 90 ? -3.580 -7.213 18.240 1.00 90.50 90 LYS A CA 1
ATOM 678 C C . LYS A 1 90 ? -2.651 -6.009 18.074 1.00 90.50 90 LYS A C 1
ATOM 680 O O . LYS A 1 90 ? -1.693 -6.073 17.312 1.00 90.50 90 LYS A O 1
ATOM 685 N N . MET A 1 91 ? -2.962 -4.893 18.737 1.00 85.56 91 MET A N 1
ATOM 686 C CA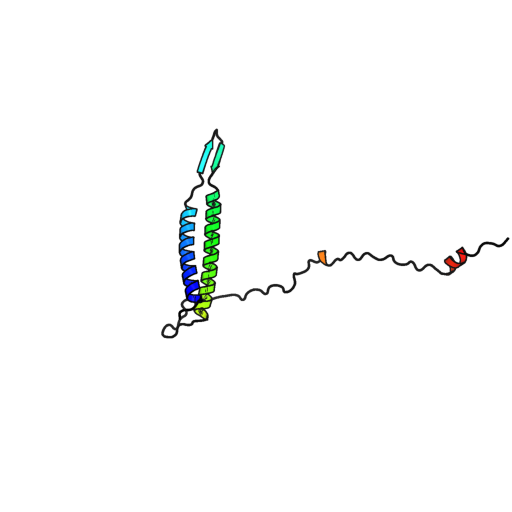 . MET A 1 91 ? -2.153 -3.667 18.681 1.00 85.56 91 MET A CA 1
ATOM 687 C C . MET A 1 91 ? -1.348 -3.473 19.969 1.00 85.56 91 MET A C 1
ATOM 689 O O . MET A 1 91 ? -1.878 -3.630 21.066 1.00 85.56 91 MET A O 1
ATOM 693 N N . LYS A 1 92 ? -0.079 -3.076 19.833 1.00 89.44 92 LYS A N 1
ATOM 694 C CA . LYS A 1 92 ? 0.714 -2.519 20.937 1.00 89.44 92 LYS A CA 1
ATOM 695 C C . LYS A 1 92 ? 0.386 -1.029 21.056 1.00 89.44 92 LYS A C 1
ATOM 697 O O . LYS A 1 92 ? 0.281 -0.347 20.035 1.00 89.44 92 LYS A O 1
ATOM 702 N N . ALA A 1 93 ? 0.230 -0.525 22.280 1.00 88.88 93 ALA A N 1
ATOM 703 C CA . ALA A 1 93 ? 0.076 0.910 22.504 1.00 88.88 93 ALA A CA 1
ATOM 704 C C . ALA A 1 93 ? 1.288 1.674 21.925 1.00 88.88 93 ALA A C 1
ATOM 706 O O . ALA A 1 93 ? 2.413 1.175 22.040 1.00 88.88 93 ALA A O 1
ATOM 707 N N . PRO A 1 94 ? 1.086 2.854 21.305 1.00 91.62 94 PRO A N 1
ATOM 708 C CA . PRO A 1 94 ? 2.187 3.658 20.790 1.00 91.62 94 PRO A CA 1
ATOM 709 C C . PRO A 1 94 ? 3.196 3.993 21.887 1.00 91.62 94 PRO A C 1
ATOM 711 O O . PRO A 1 94 ? 2.827 4.232 23.039 1.00 91.62 94 PRO A O 1
ATOM 714 N N . GLU A 1 95 ? 4.472 4.034 21.523 1.00 91.88 95 GLU A N 1
ATOM 715 C CA . GLU A 1 95 ? 5.524 4.437 22.450 1.00 91.88 95 GLU A CA 1
ATOM 716 C C . GLU A 1 95 ? 5.403 5.927 22.771 1.00 91.88 95 GLU A C 1
ATOM 718 O O . GLU A 1 95 ? 5.045 6.747 21.919 1.00 91.88 95 GLU A O 1
ATOM 723 N N . LYS A 1 96 ? 5.672 6.279 24.031 1.00 90.38 96 LYS A N 1
ATOM 724 C CA . LYS A 1 96 ? 5.631 7.672 24.470 1.00 90.38 96 LYS A CA 1
ATOM 725 C C . LYS A 1 96 ? 6.762 8.424 23.779 1.00 90.38 96 LYS A C 1
ATOM 727 O O . LYS A 1 96 ? 7.930 8.095 23.961 1.00 90.38 96 LYS A O 1
ATOM 732 N N . GLN A 1 97 ? 6.407 9.444 23.008 1.00 86.25 97 GLN A N 1
ATOM 733 C CA . GLN A 1 97 ? 7.379 10.403 22.498 1.00 86.25 97 GLN A CA 1
ATOM 734 C C . GLN A 1 97 ? 8.014 11.138 23.694 1.00 86.25 97 GLN A C 1
ATOM 736 O O . GLN A 1 97 ? 7.282 11.524 24.613 1.00 86.25 97 GLN A O 1
ATOM 741 N N . PRO A 1 98 ? 9.346 11.316 23.727 1.00 86.38 98 PRO A N 1
ATOM 742 C CA . PRO A 1 98 ? 10.003 12.027 24.815 1.00 86.38 98 PRO A CA 1
ATOM 743 C C . PRO A 1 98 ? 9.556 13.492 24.817 1.00 86.38 98 PRO A C 1
ATOM 745 O O . PRO A 1 98 ? 9.592 14.166 23.790 1.00 86.38 98 PRO A O 1
ATOM 748 N N . LEU A 1 99 ? 9.127 13.981 25.983 1.00 86.19 99 LEU A N 1
ATOM 749 C CA . LEU A 1 99 ? 8.622 15.351 26.144 1.00 86.19 99 LEU A CA 1
ATOM 750 C C . LEU A 1 99 ? 9.718 16.406 25.942 1.00 86.19 99 LEU A C 1
ATOM 752 O O . LEU A 1 99 ? 9.444 17.527 25.528 1.00 86.19 99 LEU A O 1
ATOM 756 N N . VAL A 1 100 ? 10.959 16.024 26.232 1.00 90.81 100 VAL A N 1
ATOM 757 C CA . VAL A 1 100 ? 12.156 16.840 26.065 1.00 90.81 100 VAL A CA 1
ATOM 758 C C . VAL A 1 100 ? 13.160 16.003 25.288 1.00 90.81 100 VAL A C 1
ATOM 760 O O . VAL A 1 100 ? 13.320 14.810 25.559 1.00 90.81 100 VAL A O 1
ATOM 763 N N . ARG A 1 101 ? 13.817 16.611 24.296 1.00 84.06 101 ARG A N 1
ATOM 764 C CA . ARG A 1 101 ? 14.909 15.950 23.575 1.00 84.06 101 ARG A CA 1
ATOM 765 C C . ARG A 1 101 ? 15.982 15.569 24.603 1.00 84.06 101 ARG A C 1
ATOM 767 O O . ARG A 1 101 ? 16.380 16.449 25.360 1.00 84.06 101 ARG A O 1
ATOM 774 N N . PRO A 1 102 ? 16.447 14.311 24.656 1.00 75.31 102 PRO A N 1
ATOM 775 C CA . PRO A 1 102 ? 17.563 13.966 25.523 1.00 75.31 102 PRO A CA 1
ATOM 776 C C . PRO A 1 102 ? 18.766 14.820 25.113 1.00 75.31 102 PRO A C 1
ATOM 778 O O . PRO A 1 102 ? 19.237 14.708 23.979 1.00 75.31 102 PRO A O 1
ATOM 781 N N . GLU A 1 103 ? 19.225 15.702 25.999 1.00 76.69 103 GLU A N 1
ATOM 782 C CA . GLU A 1 103 ? 20.441 16.474 25.757 1.00 76.69 103 GLU A CA 1
ATOM 783 C C . GLU A 1 103 ? 21.630 15.513 25.723 1.00 76.69 103 GLU A C 1
ATOM 785 O O . GLU A 1 103 ? 21.775 14.629 26.574 1.00 76.69 103 GLU A O 1
ATOM 790 N N . LYS A 1 104 ? 22.491 15.661 24.715 1.00 76.75 104 LYS A N 1
ATOM 791 C CA . LYS A 1 104 ? 23.751 14.921 24.687 1.00 76.75 104 LYS A CA 1
ATOM 792 C C . LYS A 1 104 ? 24.655 15.494 25.788 1.00 76.75 104 LYS A C 1
ATOM 794 O O . LYS A 1 104 ? 24.763 16.715 25.882 1.00 76.75 104 LYS A O 1
ATOM 799 N N . PRO A 1 105 ? 25.372 14.665 26.570 1.00 65.31 105 PRO A N 1
ATOM 800 C CA . PRO A 1 105 ? 26.294 15.141 27.613 1.00 65.31 105 PRO A CA 1
ATOM 801 C C . PRO A 1 105 ? 27.348 16.148 27.115 1.00 65.31 105 PRO A C 1
ATOM 803 O O . PRO A 1 105 ? 27.866 16.950 27.890 1.00 65.31 105 PRO A O 1
ATOM 806 N N . GLU A 1 106 ? 27.655 16.107 25.817 1.00 63.66 106 GLU A N 1
ATOM 807 C CA . GLU A 1 106 ? 28.544 17.030 25.104 1.00 63.66 106 GLU A CA 1
ATOM 808 C C . GLU A 1 106 ? 28.025 18.484 25.105 1.00 63.66 106 GLU A C 1
ATOM 810 O O . GLU A 1 106 ? 28.820 19.417 25.189 1.00 63.66 106 GLU A O 1
ATOM 815 N N . GLU A 1 107 ? 26.703 18.688 25.058 1.00 61.22 107 GLU A N 1
ATOM 816 C CA . GLU A 1 107 ? 26.056 20.005 24.922 1.00 61.22 107 GLU A CA 1
ATOM 817 C C . GLU A 1 107 ? 25.868 20.717 26.278 1.00 61.22 107 GLU A C 1
ATOM 819 O O . GLU A 1 107 ? 25.842 21.945 26.336 1.00 61.22 107 GLU A O 1
ATOM 824 N N . VAL A 1 108 ? 25.831 19.963 27.386 1.00 56.44 108 VAL A N 1
ATOM 825 C CA . VAL A 1 108 ? 25.640 20.491 28.757 1.00 56.44 108 VAL A CA 1
ATOM 826 C C . VAL A 1 108 ? 26.934 21.054 29.354 1.00 56.44 108 VAL A C 1
ATOM 828 O O . VAL A 1 108 ? 26.906 21.842 30.303 1.00 56.44 108 VAL A O 1
ATOM 831 N N . ARG A 1 109 ? 28.102 20.719 28.786 1.00 59.56 109 ARG A N 1
ATOM 832 C CA . ARG A 1 109 ? 29.376 21.354 29.159 1.00 59.56 109 ARG A CA 1
ATOM 833 C C . ARG A 1 109 ? 29.467 22.744 28.536 1.00 59.56 109 ARG A C 1
ATOM 835 O O . ARG A 1 109 ? 30.343 23.026 27.718 1.00 59.56 109 ARG A O 1
ATOM 842 N N . ALA A 1 110 ? 28.594 23.648 28.975 1.00 60.31 110 ALA A N 1
ATOM 843 C CA . ALA A 1 110 ? 28.856 25.071 28.882 1.00 60.31 110 ALA A CA 1
ATOM 844 C C . ALA A 1 110 ? 30.285 25.301 29.392 1.00 60.31 110 ALA A C 1
ATOM 846 O O . ALA A 1 110 ? 30.621 24.935 30.520 1.00 60.31 110 ALA A O 1
ATOM 847 N N . LYS A 1 111 ? 31.157 25.833 28.527 1.00 59.31 111 LYS A N 1
ATOM 848 C CA . LYS A 1 111 ? 32.524 26.231 28.875 1.00 59.31 111 LYS A CA 1
ATOM 849 C C . LYS A 1 111 ? 32.441 27.215 30.039 1.00 59.31 111 LYS A C 1
ATOM 851 O O . LYS A 1 111 ? 32.279 28.414 29.823 1.00 59.31 111 LYS A O 1
ATOM 856 N N . ILE A 1 112 ? 32.564 26.716 31.267 1.00 56.78 112 ILE A N 1
ATOM 857 C CA . ILE A 1 112 ? 32.786 27.543 32.447 1.00 56.78 112 ILE A CA 1
ATOM 858 C C . ILE A 1 112 ? 34.153 28.194 32.220 1.00 56.78 112 ILE A C 1
ATOM 860 O O . ILE A 1 112 ? 35.198 27.590 32.467 1.00 56.78 112 ILE A O 1
ATOM 864 N N . ARG A 1 113 ? 34.164 29.416 31.672 1.00 61.34 113 ARG A N 1
ATOM 865 C CA . ARG A 1 113 ? 35.350 30.274 31.683 1.00 61.34 113 ARG A CA 1
ATOM 866 C C . ARG A 1 113 ? 35.649 30.535 33.150 1.00 61.34 113 ARG A C 1
ATOM 868 O O . ARG A 1 113 ? 34.964 31.319 33.797 1.00 61.34 113 ARG A O 1
ATOM 875 N N . LYS A 1 114 ? 36.635 29.814 33.677 1.00 62.28 114 LYS A N 1
ATOM 876 C CA . LYS A 1 114 ? 37.188 29.992 35.017 1.00 62.28 114 LYS A CA 1
ATOM 877 C C . LYS A 1 114 ? 37.561 31.474 35.155 1.00 62.28 114 LYS A C 1
ATOM 879 O O . LYS A 1 114 ? 38.530 31.920 34.547 1.00 62.28 114 LYS A O 1
ATOM 884 N N . ALA A 1 115 ? 36.738 32.254 35.855 1.00 58.75 115 ALA A N 1
ATOM 885 C CA . ALA A 1 115 ? 37.055 33.643 36.151 1.00 58.75 115 ALA A CA 1
ATOM 886 C C . ALA A 1 115 ? 38.378 33.684 36.930 1.00 58.75 115 ALA A C 1
ATOM 888 O O . ALA A 1 115 ? 38.656 32.789 37.733 1.00 58.75 115 ALA A O 1
ATOM 889 N N . SER A 1 116 ? 39.203 34.695 36.646 1.00 59.72 116 SER A N 1
ATOM 890 C CA . SER A 1 116 ? 40.504 34.899 37.285 1.00 59.72 116 SER A CA 1
ATOM 891 C C . SER A 1 116 ? 40.345 34.860 38.806 1.00 59.72 116 SER A C 1
ATOM 893 O O . SER A 1 116 ? 39.632 35.685 39.380 1.00 59.72 116 SER A O 1
ATOM 895 N N . GLN A 1 117 ? 40.962 33.876 39.466 1.00 62.81 117 GLN A N 1
ATOM 896 C CA . GLN A 1 117 ? 41.020 33.846 40.923 1.00 62.81 117 GLN A CA 1
ATOM 897 C C . GLN A 1 117 ? 41.823 35.073 41.369 1.00 62.81 117 GLN A C 1
ATOM 899 O O . GLN A 1 117 ? 43.024 35.148 41.111 1.00 62.81 117 GLN A O 1
ATOM 904 N N . LYS A 1 118 ? 41.166 36.051 42.011 1.00 61.56 118 LYS A N 1
ATOM 905 C CA . LYS A 1 118 ? 41.854 37.164 42.678 1.00 61.56 118 LYS A CA 1
ATOM 906 C C . LYS A 1 118 ? 42.839 36.563 43.682 1.00 61.56 118 LYS A C 1
ATOM 908 O O . LYS A 1 118 ? 42.416 35.979 44.677 1.00 61.56 118 LYS A O 1
ATOM 913 N N . LYS A 1 119 ? 44.141 36.685 43.416 1.00 63.62 119 LYS A N 1
ATOM 914 C CA . LYS A 1 119 ? 45.166 36.383 44.416 1.00 63.62 119 LYS A CA 1
ATOM 915 C C . LYS A 1 119 ? 44.965 37.349 45.582 1.00 63.62 119 LYS A C 1
ATOM 917 O O . LYS A 1 119 ? 44.942 38.560 45.383 1.00 63.62 119 LYS A O 1
ATOM 922 N N . VAL A 1 120 ? 44.772 36.808 46.781 1.00 65.88 120 VAL A N 1
ATOM 923 C CA . VAL A 1 120 ? 44.755 37.590 48.020 1.00 65.88 120 VAL A CA 1
ATOM 924 C C . VAL A 1 120 ? 46.203 38.000 48.290 1.00 65.88 120 VAL A C 1
ATOM 926 O O . VAL A 1 120 ? 47.017 37.170 48.688 1.00 65.88 120 VAL A O 1
ATOM 929 N N . GLN A 1 121 ? 46.552 39.245 47.970 1.00 68.69 121 GLN A N 1
ATOM 930 C CA . GLN A 1 121 ? 47.892 39.792 48.185 1.00 68.69 121 GLN A CA 1
ATOM 931 C C . GLN A 1 121 ? 48.001 40.299 49.632 1.00 68.69 121 GLN A C 1
ATOM 933 O O . GLN A 1 121 ? 47.086 40.961 50.122 1.00 68.69 121 GLN A O 1
ATOM 938 N N . ASN A 1 122 ? 49.096 39.975 50.326 1.00 69.00 122 ASN A N 1
ATOM 939 C CA . ASN A 1 122 ? 49.282 40.342 51.732 1.00 69.00 122 ASN A CA 1
ATOM 940 C C . ASN A 1 122 ? 49.366 41.876 51.909 1.00 69.00 122 ASN A C 1
ATOM 942 O O . ASN A 1 122 ? 50.191 42.498 51.238 1.00 69.00 122 ASN A O 1
ATOM 946 N N . PRO A 1 123 ? 48.598 42.490 52.835 1.00 69.19 123 PRO A N 1
ATOM 947 C CA . PRO A 1 123 ? 48.501 43.951 52.968 1.00 69.19 123 PRO A CA 1
ATOM 948 C C . PRO A 1 123 ? 49.835 44.657 53.237 1.00 69.19 123 PRO A C 1
ATOM 950 O O . PRO A 1 123 ? 50.061 45.755 52.738 1.00 69.19 123 PRO A O 1
ATOM 953 N N . ILE A 1 124 ? 50.739 44.012 53.984 1.00 70.44 124 ILE A N 1
ATOM 954 C CA . ILE A 1 124 ? 52.064 44.564 54.316 1.00 70.44 124 ILE A CA 1
ATOM 955 C C . ILE A 1 124 ? 52.878 44.847 53.048 1.00 70.44 124 ILE A C 1
ATOM 957 O O . ILE A 1 124 ? 53.560 45.863 52.975 1.00 70.44 124 ILE A O 1
ATOM 961 N N . HIS A 1 125 ? 52.755 43.991 52.031 1.00 68.31 125 HIS A N 1
ATOM 962 C CA . HIS A 1 125 ? 53.509 44.126 50.787 1.00 68.31 125 HIS A CA 1
ATOM 963 C C . HIS A 1 125 ? 53.048 45.324 49.944 1.00 68.31 125 HIS A C 1
ATOM 965 O O . HIS A 1 125 ? 53.830 45.867 49.177 1.00 68.31 125 HIS A O 1
ATOM 971 N N . ILE A 1 126 ? 51.791 45.757 50.103 1.00 71.75 126 ILE A N 1
ATOM 972 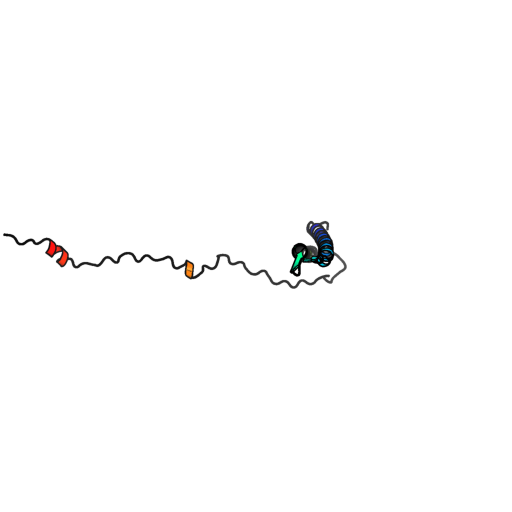C CA . ILE A 1 126 ? 51.280 46.974 49.458 1.00 71.75 126 ILE A CA 1
ATOM 973 C C . ILE A 1 126 ? 51.829 48.208 50.181 1.00 71.75 126 ILE A C 1
ATOM 975 O O . ILE A 1 126 ? 52.234 49.172 49.545 1.00 71.75 126 ILE A O 1
ATOM 979 N N . LEU A 1 127 ? 51.874 48.181 51.516 1.00 66.56 127 LEU A N 1
ATOM 980 C CA . LEU A 1 127 ? 52.330 49.322 52.316 1.00 66.56 127 LEU A CA 1
ATOM 981 C C . LEU A 1 127 ? 53.830 49.605 52.150 1.00 66.56 127 LEU A C 1
ATOM 983 O O . LEU A 1 127 ? 54.233 50.764 52.217 1.00 66.56 127 LEU A O 1
ATOM 987 N N . SER A 1 128 ? 54.643 48.580 51.875 1.00 74.31 128 SER A N 1
ATOM 988 C CA . SER A 1 128 ? 56.069 48.756 51.571 1.00 74.31 128 SER A CA 1
ATOM 989 C C . SER A 1 128 ? 56.332 49.492 50.254 1.00 74.31 128 SER A C 1
ATOM 991 O O . SER A 1 128 ? 57.377 50.116 50.120 1.00 74.31 128 SER A O 1
ATOM 993 N N . GLU A 1 129 ? 55.399 49.467 49.295 1.00 73.56 129 GLU A N 1
ATOM 994 C CA . GLU A 1 129 ? 55.562 50.158 48.003 1.00 73.56 129 GLU A CA 1
ATOM 995 C C . GLU A 1 129 ? 55.469 51.693 48.130 1.00 73.56 129 GLU A C 1
ATOM 997 O O . GLU A 1 129 ? 55.867 52.406 47.213 1.00 73.56 129 GLU A O 1
ATOM 1002 N N . PHE A 1 130 ? 54.993 52.216 49.269 1.00 70.81 130 PHE A N 1
ATOM 1003 C CA . PHE A 1 130 ? 54.803 53.656 49.499 1.00 70.81 130 PHE A CA 1
ATOM 1004 C C . PHE A 1 130 ? 55.795 54.278 50.492 1.00 70.81 130 PHE A C 1
ATOM 1006 O O . PHE A 1 130 ? 55.703 55.472 50.776 1.00 70.81 130 PHE A O 1
ATOM 1013 N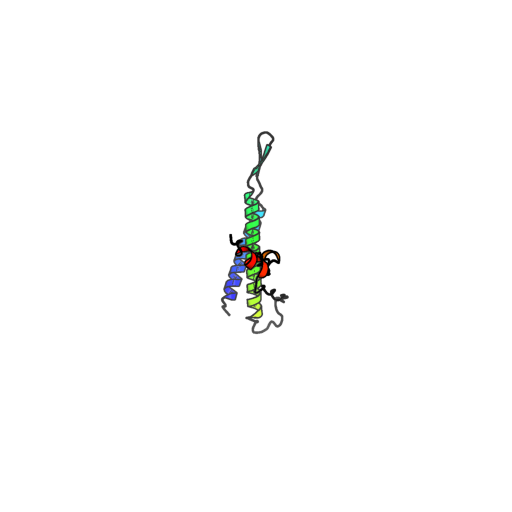 N . GLN A 1 131 ? 56.748 53.509 51.022 1.00 73.44 131 GLN A N 1
ATOM 1014 C CA . GLN A 1 131 ? 57.814 54.045 51.870 1.00 73.44 131 GLN A CA 1
ATOM 1015 C C . GLN A 1 131 ? 59.048 54.352 51.015 1.00 73.44 131 GLN A C 1
ATOM 1017 O O . GLN A 1 131 ? 59.880 53.485 50.765 1.00 73.44 131 GLN A O 1
ATOM 1022 N N . THR A 1 132 ? 59.176 55.597 50.554 1.00 67.75 132 THR A N 1
ATOM 1023 C CA . THR A 1 132 ? 60.445 56.110 50.014 1.00 67.75 132 THR A CA 1
ATOM 1024 C C . THR A 1 132 ? 61.367 56.526 51.166 1.00 67.75 132 THR A C 1
ATOM 1026 O O . THR A 1 132 ? 60.880 57.161 52.105 1.00 67.75 132 THR A O 1
ATOM 1029 N N . PRO A 1 133 ? 62.675 56.217 51.122 1.00 65.12 133 PRO A N 1
ATOM 1030 C CA . PRO A 1 133 ? 63.623 56.706 52.117 1.00 65.12 133 PRO A CA 1
ATOM 1031 C C . PRO A 1 133 ? 63.716 58.232 52.021 1.00 65.12 133 PRO A C 1
ATOM 1033 O O . PRO A 1 133 ? 63.935 58.783 50.945 1.00 65.12 133 PRO A O 1
ATOM 1036 N N . SER A 1 134 ? 63.485 58.903 53.142 1.00 53.94 134 SER A N 1
ATOM 1037 C CA . SER A 1 134 ? 63.686 60.337 53.308 1.00 53.94 134 SER A CA 1
ATOM 1038 C C . SER A 1 134 ? 65.174 60.639 53.480 1.00 53.94 134 SER A C 1
ATOM 1040 O O . SER A 1 134 ? 65.735 60.238 54.497 1.00 53.94 134 SER A O 1
ATOM 1042 N N . ASP A 1 135 ? 65.745 61.353 52.510 1.00 43.12 135 ASP A N 1
ATOM 1043 C CA . ASP A 1 135 ? 66.835 62.328 52.660 1.00 43.12 135 ASP A CA 1
ATOM 1044 C C . ASP A 1 135 ? 66.510 63.540 51.770 1.00 43.12 135 ASP A C 1
ATOM 1046 O O . ASP A 1 135 ? 66.064 63.320 50.616 1.00 43.12 135 ASP A O 1
#

pLDDT: mean 83.34, std 14.02, range [43.12, 98.5]

Organism: NCBI:txid1464854

Secondary structure (DSSP, 8-state):
---HHHHHHHHHHHHHHHHHHHHHHHTTPPPEEEEETTEEEEE-THHHHHHHHHHHHHHHHHHHHHHHHHHHHHHSPPPSS--S-SS----PPPPPPPSS----HHHH--------------HHHHHGGG-----

Foldseek 3Di:
DPDPLVVQLVVLVVQLVVLVVQLVVLVPDDWDWDQDPNDTDTHDCVSVVSNVVSVVSNVVSVVSNVVSVVCCCPVPPDDDDDPDRPDDDDDDDDDDDDPDDPDDPVVPPPPPPPPDDPDPDDPVVVVVVPDDDDD

Radius of gyration: 37.06 Å; chains: 1; bounding box: 95×75×84 Å